Protein AF-A0A7C7BN95-F1 (afdb_monomer_lite)

Radius of gyration: 14.64 Å; chains: 1; bounding box: 29×29×38 Å

Secondary structure (DSSP, 8-state):
----EEEEE--HHHHS--TTTTTT-HHHHHHHHHHHHHHHHHHHHTT-EEEEE-TGGGGG-SHHHHHHHTT---

Foldseek 3Di:
DDPQEAEEEDDPLQVDDDCVVQVPDPVSSVVVNVVVVVVVVVSVVVVHQYHYHYPVCVVVDDPVSCCVVSVDDD

Structure (mmCIF, N/CA/C/O backbone):
data_AF-A0A7C7BN95-F1
#
_entry.id   AF-A0A7C7BN95-F1
#
loop_
_atom_site.group_PDB
_atom_site.id
_atom_site.type_symbol
_atom_site.label_atom_id
_atom_site.label_alt_id
_atom_site.label_comp_id
_atom_site.label_asym_id
_atom_site.label_entity_id
_atom_site.label_seq_id
_atom_site.pdbx_PDB_ins_code
_atom_site.Cartn_x
_atom_site.Cartn_y
_atom_site.Cartn_z
_atom_site.occupancy
_atom_site.B_iso_or_equiv
_atom_site.auth_seq_id
_atom_site.auth_comp_id
_atom_site.auth_asym_id
_atom_site.auth_atom_id
_atom_site.pdbx_PDB_model_num
ATOM 1 N N . MET A 1 1 ? -7.635 -8.787 22.853 1.00 74.38 1 MET A N 1
ATOM 2 C CA . MET A 1 1 ? -8.104 -9.185 21.504 1.00 74.38 1 MET A CA 1
ATOM 3 C C . MET A 1 1 ? -7.374 -8.318 20.479 1.00 74.38 1 MET A C 1
ATOM 5 O O . MET A 1 1 ? -7.162 -7.148 20.767 1.00 74.38 1 MET A O 1
ATOM 9 N N . THR A 1 2 ? -6.912 -8.872 19.354 1.00 87.12 2 THR A N 1
ATOM 10 C CA . THR A 1 2 ? -6.213 -8.092 18.307 1.00 87.12 2 THR A CA 1
ATOM 11 C C . THR A 1 2 ? -7.201 -7.249 17.495 1.00 87.12 2 THR A C 1
ATOM 13 O O . THR A 1 2 ? -8.325 -7.689 17.268 1.00 87.12 2 THR A O 1
ATOM 16 N N . LYS A 1 3 ? -6.783 -6.059 17.042 1.00 89.12 3 LYS A N 1
ATOM 17 C CA . LYS A 1 3 ? -7.599 -5.163 16.202 1.00 89.12 3 LYS A CA 1
ATOM 18 C C . LYS A 1 3 ? -7.662 -5.604 14.725 1.00 89.12 3 LYS A C 1
ATOM 20 O O . LYS A 1 3 ? -8.451 -5.037 13.984 1.00 89.12 3 LYS A O 1
ATOM 25 N N . ARG A 1 4 ? -6.853 -6.594 14.300 1.00 93.81 4 ARG A N 1
ATOM 26 C CA . ARG A 1 4 ? -6.751 -7.083 12.902 1.00 93.81 4 ARG A CA 1
ATOM 27 C C . ARG A 1 4 ? -6.579 -5.951 11.877 1.00 93.81 4 ARG A C 1
ATOM 29 O O . ARG A 1 4 ? -7.259 -5.903 10.861 1.00 93.81 4 ARG A O 1
ATOM 36 N N . ILE A 1 5 ? -5.656 -5.034 12.149 1.00 94.50 5 ILE A N 1
ATOM 37 C CA . ILE A 1 5 ? -5.313 -3.938 11.237 1.00 94.50 5 ILE A CA 1
ATOM 38 C C . ILE A 1 5 ? -3.964 -4.253 10.594 1.00 94.50 5 ILE A C 1
ATOM 40 O O . ILE A 1 5 ? -3.000 -4.541 11.304 1.00 94.50 5 ILE A O 1
ATOM 44 N N . ALA A 1 6 ? -3.903 -4.198 9.267 1.00 95.19 6 ALA A N 1
ATOM 45 C CA . ALA A 1 6 ? -2.668 -4.244 8.496 1.00 95.19 6 ALA A CA 1
ATOM 46 C C . ALA A 1 6 ? -2.397 -2.849 7.926 1.00 95.19 6 ALA A C 1
ATOM 48 O O . ALA A 1 6 ? -3.309 -2.210 7.413 1.00 95.19 6 ALA A O 1
ATOM 49 N N . VAL A 1 7 ? -1.158 -2.371 8.026 1.00 94.06 7 VAL A N 1
ATOM 50 C CA . VAL A 1 7 ? -0.755 -1.054 7.516 1.00 94.06 7 VAL A CA 1
ATOM 51 C C . VAL A 1 7 ? 0.332 -1.258 6.472 1.00 94.06 7 VAL A C 1
ATOM 53 O O . VAL A 1 7 ? 1.327 -1.928 6.749 1.00 94.06 7 VAL A O 1
ATOM 56 N N . GLU A 1 8 ? 0.147 -0.691 5.284 1.00 93.38 8 GLU A N 1
ATOM 57 C CA . GLU A 1 8 ? 1.099 -0.769 4.177 1.00 93.38 8 GLU A CA 1
ATOM 58 C C . GLU A 1 8 ? 1.354 0.629 3.607 1.00 93.38 8 GLU A C 1
ATOM 60 O O . GLU A 1 8 ? 0.422 1.357 3.278 1.00 93.38 8 GLU A O 1
ATOM 65 N N . VAL A 1 9 ? 2.629 1.011 3.499 1.00 92.75 9 VAL A N 1
ATOM 66 C CA . VAL A 1 9 ? 3.035 2.257 2.838 1.00 92.75 9 VAL A CA 1
ATOM 67 C C . VAL A 1 9 ? 3.375 1.943 1.387 1.00 92.75 9 VAL A C 1
ATOM 69 O O . VAL A 1 9 ? 4.281 1.155 1.112 1.00 92.75 9 VAL A O 1
ATOM 72 N N . GLN A 1 10 ? 2.660 2.573 0.461 1.00 92.69 10 GLN A N 1
ATOM 73 C CA . GLN A 1 10 ? 2.813 2.368 -0.972 1.00 92.69 10 GLN A CA 1
ATOM 74 C C . GLN A 1 10 ? 3.978 3.208 -1.509 1.00 92.69 10 GLN A C 1
ATOM 76 O O . GLN A 1 10 ? 3.904 4.427 -1.649 1.00 92.69 10 GLN A O 1
ATOM 81 N N . GLY A 1 11 ? 5.098 2.542 -1.792 1.00 90.25 11 GLY A N 1
ATOM 82 C CA . GLY A 1 11 ? 6.225 3.126 -2.521 1.00 90.25 11 GLY A CA 1
ATOM 83 C C . GLY A 1 11 ? 6.059 3.047 -4.045 1.00 90.25 11 GLY A C 1
ATOM 84 O O . GLY A 1 11 ? 5.334 2.203 -4.567 1.00 90.25 11 GLY A O 1
ATOM 85 N N . ALA A 1 12 ? 6.839 3.842 -4.786 1.00 88.88 12 ALA A N 1
ATOM 86 C CA . ALA A 1 12 ? 6.769 3.929 -6.255 1.00 88.88 12 ALA A CA 1
ATOM 87 C C . ALA A 1 12 ? 6.916 2.581 -7.000 1.00 88.88 12 ALA A C 1
ATOM 89 O O . ALA A 1 12 ? 6.460 2.443 -8.134 1.00 88.88 12 ALA A O 1
ATOM 90 N N . GLN A 1 13 ? 7.540 1.581 -6.364 1.00 90.19 13 GLN A N 1
ATOM 91 C CA . GLN A 1 13 ? 7.700 0.221 -6.892 1.00 90.19 13 GLN A CA 1
ATOM 92 C C . GLN A 1 13 ? 6.382 -0.555 -7.055 1.00 90.19 13 GLN A C 1
ATOM 94 O O . GLN A 1 13 ? 6.373 -1.567 -7.761 1.00 90.19 13 GLN A O 1
ATOM 99 N N . HIS A 1 14 ? 5.318 -0.119 -6.373 1.00 90.25 14 HIS A N 1
ATOM 100 C CA . HIS A 1 14 ? 3.994 -0.738 -6.410 1.00 90.25 14 HIS A CA 1
ATOM 101 C C . HIS A 1 14 ? 3.126 -0.153 -7.535 1.00 90.25 14 HIS A C 1
ATOM 103 O O . HIS A 1 14 ? 2.351 -0.876 -8.154 1.00 90.25 14 HIS A O 1
ATOM 109 N N . GLU A 1 15 ? 3.322 1.123 -7.871 1.00 89.56 15 GLU A N 1
ATOM 110 C CA . GLU A 1 15 ? 2.518 1.838 -8.871 1.00 89.56 15 GLU A CA 1
ATOM 111 C C . GLU A 1 15 ? 3.102 1.757 -10.281 1.00 89.56 15 GLU A C 1
ATOM 113 O O . GLU A 1 15 ? 2.368 1.721 -11.267 1.00 89.56 15 GLU A O 1
ATOM 118 N N . SER A 1 16 ? 4.432 1.715 -10.400 1.00 94.00 16 SER A N 1
ATOM 119 C CA . SER A 1 16 ? 5.110 1.784 -11.695 1.00 94.00 16 SER A CA 1
ATOM 120 C C . SER A 1 16 ? 6.360 0.912 -11.749 1.00 94.00 16 SER A C 1
ATOM 122 O O . SER A 1 16 ? 6.978 0.600 -10.730 1.00 94.00 16 SER A O 1
ATOM 124 N N . PHE A 1 17 ? 6.753 0.517 -12.964 1.00 96.75 17 PHE A N 1
ATOM 125 C CA . PHE A 1 17 ? 7.999 -0.213 -13.180 1.00 96.75 17 PHE A CA 1
ATOM 126 C C . PHE A 1 17 ? 9.207 0.636 -12.773 1.00 96.75 17 PHE A C 1
ATOM 128 O O . PHE A 1 17 ? 9.439 1.720 -13.308 1.00 96.75 17 PHE A O 1
ATOM 135 N N . ASN A 1 18 ? 10.038 0.085 -11.900 1.00 96.25 18 ASN A N 1
ATOM 136 C CA . ASN A 1 18 ? 11.269 0.682 -11.435 1.00 96.25 18 ASN A CA 1
ATOM 137 C C . ASN A 1 18 ? 12.430 -0.293 -11.672 1.00 96.25 18 ASN A C 1
ATOM 139 O O . ASN A 1 18 ? 12.453 -1.408 -11.151 1.00 96.25 18 ASN A O 1
ATOM 143 N N . LYS A 1 19 ? 13.429 0.140 -12.451 1.00 96.56 19 LYS A N 1
ATOM 144 C CA . LYS A 1 19 ? 14.569 -0.707 -12.839 1.00 96.56 19 LYS A CA 1
ATOM 145 C C . LYS A 1 19 ? 15.349 -1.244 -11.642 1.00 96.56 19 LYS A C 1
ATOM 147 O O . LYS A 1 19 ? 15.791 -2.386 -11.692 1.00 96.56 19 LYS A O 1
ATOM 152 N N . PHE A 1 20 ? 15.505 -0.441 -10.594 1.00 96.31 20 PHE A N 1
ATOM 153 C CA . PHE A 1 20 ? 16.208 -0.844 -9.384 1.00 96.31 20 PHE A CA 1
ATOM 154 C C . PHE A 1 20 ? 15.393 -1.894 -8.616 1.00 96.31 20 PHE A C 1
ATOM 156 O O . PHE A 1 20 ? 15.875 -3.002 -8.398 1.00 96.31 20 PHE A O 1
ATOM 163 N N . PHE A 1 21 ? 14.123 -1.609 -8.313 1.00 95.38 21 PHE A N 1
ATOM 164 C CA . PHE A 1 21 ? 13.279 -2.515 -7.520 1.00 95.38 21 PHE A CA 1
ATOM 165 C C . PHE A 1 21 ? 12.850 -3.792 -8.253 1.00 95.38 21 PHE A C 1
ATOM 167 O O . PHE A 1 21 ? 12.530 -4.794 -7.616 1.00 95.38 21 PHE A O 1
ATOM 174 N N . HIS A 1 22 ? 12.835 -3.790 -9.587 1.00 97.25 22 HIS A N 1
ATOM 175 C CA . HIS A 1 22 ? 12.395 -4.938 -10.391 1.00 97.25 22 HIS A CA 1
ATOM 176 C C . HIS A 1 22 ? 13.544 -5.630 -11.134 1.00 97.25 22 HIS A C 1
ATOM 178 O O . HIS A 1 22 ? 13.297 -6.474 -11.997 1.00 97.25 22 HIS A O 1
ATOM 184 N N . GLY A 1 23 ? 14.801 -5.287 -10.829 1.00 96.81 23 GLY A N 1
ATOM 185 C CA . GLY A 1 23 ? 15.981 -5.881 -11.470 1.00 96.81 23 GLY A CA 1
ATOM 186 C C . GLY A 1 23 ? 15.972 -5.712 -12.991 1.00 96.81 23 GLY A C 1
ATOM 187 O O . GLY A 1 23 ? 16.277 -6.646 -13.727 1.00 96.81 23 GLY A O 1
ATOM 188 N N . ASN A 1 24 ? 15.503 -4.552 -13.458 1.00 97.38 24 ASN A N 1
ATOM 189 C CA . ASN A 1 24 ? 15.270 -4.215 -14.862 1.00 97.38 24 ASN A CA 1
ATOM 190 C C . ASN A 1 24 ? 14.413 -5.248 -15.639 1.00 97.38 24 ASN A C 1
ATOM 192 O O . ASN A 1 24 ? 14.480 -5.322 -16.863 1.00 97.38 24 ASN A O 1
ATOM 196 N N . SER A 1 25 ? 13.581 -6.034 -14.947 1.00 98.00 25 SER A N 1
ATOM 197 C CA . SER A 1 25 ? 12.750 -7.081 -15.545 1.00 98.00 25 SER A CA 1
ATOM 198 C C . SER A 1 25 ? 11.266 -6.789 -15.357 1.00 98.00 25 SER A C 1
ATOM 200 O O . SER A 1 25 ? 10.739 -6.784 -14.243 1.00 98.00 25 SER A O 1
ATOM 202 N N . ARG A 1 26 ? 10.548 -6.615 -16.470 1.00 96.94 26 ARG A N 1
ATOM 203 C CA . ARG A 1 26 ? 9.084 -6.452 -16.449 1.00 96.94 26 ARG A CA 1
ATOM 204 C C . ARG A 1 26 ? 8.366 -7.693 -15.915 1.00 96.94 26 ARG A C 1
ATOM 206 O O . ARG A 1 26 ? 7.312 -7.565 -15.300 1.00 96.94 26 ARG A O 1
ATOM 213 N N . ALA A 1 27 ? 8.949 -8.881 -16.086 1.00 98.25 27 ALA A N 1
ATOM 214 C CA . ALA A 1 27 ? 8.416 -10.104 -15.495 1.00 98.25 27 ALA A CA 1
ATOM 215 C C . ALA A 1 27 ? 8.484 -10.060 -13.960 1.00 98.25 27 ALA A C 1
ATOM 217 O O . ALA A 1 27 ? 7.545 -10.489 -13.293 1.00 98.25 27 ALA A O 1
ATOM 218 N N . ASN A 1 28 ? 9.556 -9.500 -13.392 1.00 97.94 28 ASN A N 1
ATOM 219 C CA . ASN A 1 28 ? 9.665 -9.312 -11.945 1.00 97.94 28 ASN A CA 1
ATOM 220 C C . ASN A 1 28 ? 8.682 -8.257 -11.429 1.00 97.94 28 ASN A C 1
ATOM 222 O O . ASN A 1 28 ? 8.100 -8.455 -10.368 1.00 97.94 28 ASN A O 1
ATOM 226 N N . TYR A 1 29 ? 8.416 -7.197 -12.196 1.00 97.75 29 TYR A N 1
ATOM 227 C CA . TYR A 1 29 ? 7.350 -6.249 -11.859 1.00 97.75 29 TYR A CA 1
ATOM 228 C C . TYR A 1 29 ? 5.969 -6.912 -11.836 1.00 97.75 29 TYR A C 1
ATOM 230 O O . TYR A 1 29 ? 5.250 -6.789 -10.848 1.00 97.75 29 TYR A O 1
ATOM 238 N N . LEU A 1 30 ? 5.634 -7.715 -12.853 1.00 97.62 30 LEU A N 1
ATOM 239 C CA . LEU A 1 30 ? 4.384 -8.480 -12.864 1.00 97.62 30 LEU A CA 1
ATOM 240 C C . LEU A 1 30 ? 4.283 -9.443 -11.669 1.00 97.62 30 LEU A C 1
ATOM 242 O O . LEU A 1 30 ? 3.212 -9.582 -11.082 1.00 97.62 30 LEU A O 1
ATOM 246 N N . LYS A 1 31 ? 5.386 -10.101 -11.283 1.00 97.69 31 LYS A N 1
ATOM 247 C CA . LYS A 1 31 ? 5.429 -10.945 -10.076 1.00 97.69 31 LYS A CA 1
ATOM 248 C C . LYS A 1 31 ? 5.151 -10.136 -8.807 1.00 97.69 31 LYS A C 1
ATOM 250 O O . LYS A 1 31 ? 4.391 -10.610 -7.967 1.00 97.69 31 LYS A O 1
ATOM 255 N N . SER A 1 32 ? 5.718 -8.935 -8.680 1.00 96.25 32 SER A N 1
ATOM 256 C CA . SER A 1 32 ? 5.444 -8.036 -7.552 1.00 96.25 32 SER A CA 1
ATOM 257 C C . SER A 1 32 ? 3.965 -7.652 -7.483 1.00 96.25 32 SER A C 1
ATOM 259 O O . SER A 1 32 ? 3.360 -7.844 -6.434 1.00 96.25 32 SER A O 1
ATOM 261 N N . ILE A 1 33 ? 3.353 -7.253 -8.607 1.00 96.19 33 ILE A N 1
ATOM 262 C CA . ILE A 1 33 ? 1.912 -6.941 -8.672 1.00 96.19 33 ILE A CA 1
ATOM 263 C C . ILE A 1 33 ? 1.070 -8.145 -8.224 1.00 96.19 33 ILE A C 1
ATOM 265 O O . ILE A 1 33 ? 0.167 -8.006 -7.402 1.00 96.19 33 ILE A O 1
ATOM 269 N N . LYS A 1 34 ? 1.379 -9.350 -8.727 1.00 97.75 34 LYS A N 1
ATOM 270 C CA . LYS A 1 34 ? 0.661 -10.579 -8.343 1.00 97.75 34 LYS A CA 1
ATOM 271 C C . LYS A 1 34 ? 0.785 -10.872 -6.852 1.00 97.75 34 LYS A C 1
ATOM 273 O O . LYS A 1 34 ? -0.206 -11.211 -6.213 1.00 97.75 34 LYS A O 1
ATOM 278 N N . ARG A 1 35 ? 1.986 -10.737 -6.286 1.00 96.38 35 ARG A N 1
ATOM 279 C CA . ARG A 1 35 ? 2.213 -10.930 -4.849 1.00 96.38 35 ARG A CA 1
ATOM 280 C C . ARG A 1 35 ? 1.388 -9.943 -4.026 1.00 96.38 35 ARG A C 1
ATOM 282 O O . ARG A 1 35 ? 0.770 -10.358 -3.052 1.00 96.38 35 ARG A O 1
ATOM 289 N N . ASP A 1 36 ? 1.366 -8.673 -4.414 1.00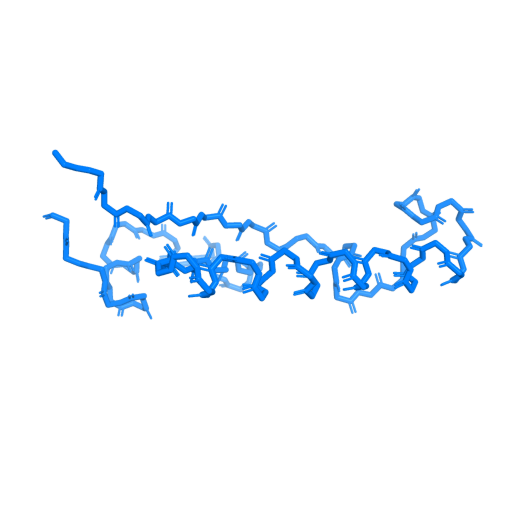 95.25 36 ASP A N 1
ATOM 290 C CA . ASP A 1 36 ? 0.631 -7.641 -3.681 1.00 95.25 36 ASP A CA 1
ATOM 291 C C . ASP A 1 36 ? -0.890 -7.876 -3.770 1.00 95.25 36 ASP A C 1
ATOM 293 O O . ASP A 1 36 ? -1.589 -7.770 -2.764 1.00 95.25 36 ASP A O 1
ATOM 297 N N . TYR A 1 37 ? -1.393 -8.339 -4.922 1.00 96.31 37 TYR A N 1
ATOM 298 C CA . TYR A 1 37 ? -2.774 -8.812 -5.057 1.00 96.31 37 TYR A CA 1
ATOM 299 C C . TYR A 1 37 ? -3.087 -9.995 -4.128 1.00 96.31 37 TYR A C 1
ATOM 301 O O . TYR A 1 37 ? -4.050 -9.940 -3.366 1.00 96.31 37 TYR A O 1
ATOM 309 N N . HIS A 1 38 ? -2.266 -11.050 -4.137 1.00 98.00 38 HIS A N 1
ATOM 310 C CA . HIS A 1 38 ? -2.488 -12.217 -3.277 1.00 98.00 38 HIS A CA 1
ATOM 311 C C . HIS A 1 38 ? -2.422 -11.871 -1.785 1.00 98.00 38 HIS A C 1
ATOM 313 O O . HIS A 1 38 ? -3.194 -12.414 -0.998 1.00 98.00 38 HIS A O 1
ATOM 319 N N . LYS A 1 39 ? -1.537 -10.945 -1.400 1.00 96.88 39 LYS A N 1
ATOM 320 C CA . LYS A 1 39 ? -1.450 -10.418 -0.035 1.00 96.88 39 LYS A CA 1
ATOM 321 C C . LYS A 1 39 ? -2.756 -9.736 0.375 1.00 96.88 39 LYS A C 1
ATOM 323 O O . LYS A 1 39 ? -3.285 -10.056 1.436 1.00 96.88 39 LYS A O 1
ATOM 328 N N . ARG A 1 40 ? -3.295 -8.854 -0.477 1.00 96.06 40 ARG A N 1
ATOM 329 C CA . ARG A 1 40 ? -4.576 -8.173 -0.233 1.00 96.06 40 ARG A CA 1
ATOM 330 C C . ARG A 1 40 ? -5.716 -9.175 -0.055 1.00 96.06 40 ARG A C 1
ATOM 332 O O . ARG A 1 40 ? -6.382 -9.146 0.972 1.00 96.06 40 ARG A O 1
ATOM 339 N N . VAL A 1 41 ? -5.854 -10.120 -0.987 1.00 97.69 41 VAL A N 1
ATOM 340 C CA . VAL A 1 41 ? -6.881 -11.176 -0.922 1.00 97.69 41 VAL A CA 1
ATOM 341 C C . VAL A 1 41 ? -6.768 -11.985 0.371 1.00 97.69 41 VAL A C 1
ATOM 343 O O . VAL A 1 41 ? -7.769 -12.290 1.014 1.00 97.69 41 VAL A O 1
ATOM 346 N N . TRP A 1 42 ? -5.548 -12.329 0.788 1.00 98.06 42 TRP A N 1
ATOM 347 C CA . TRP A 1 42 ? -5.343 -13.059 2.035 1.00 98.06 42 TRP A CA 1
ATOM 348 C C . TRP A 1 42 ? -5.781 -12.245 3.258 1.00 98.06 42 TRP A C 1
ATOM 350 O O . TRP A 1 42 ? -6.445 -12.790 4.139 1.00 98.06 42 TRP A O 1
ATOM 360 N N . LEU A 1 43 ? -5.448 -10.952 3.314 1.00 97.38 43 LEU A N 1
ATOM 361 C CA . LEU A 1 43 ? -5.848 -10.066 4.410 1.00 97.38 43 LEU A CA 1
ATOM 362 C C . LEU A 1 43 ? -7.372 -9.928 4.497 1.00 97.38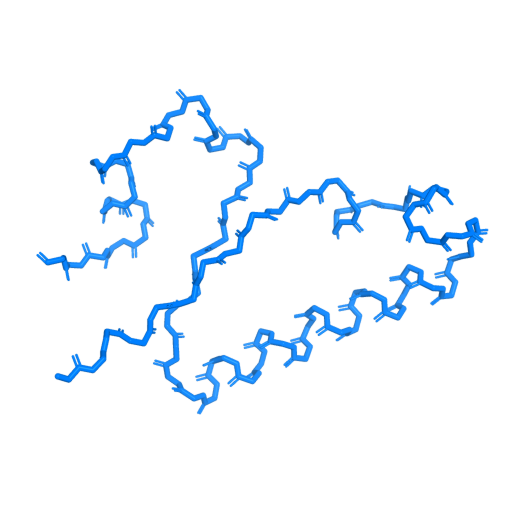 43 LEU A C 1
ATOM 364 O O . LEU A 1 43 ? -7.937 -10.110 5.576 1.00 97.38 43 LEU A O 1
ATOM 368 N N . GLU A 1 44 ? -8.032 -9.694 3.364 1.00 94.69 44 GLU A N 1
ATOM 369 C CA . GLU A 1 44 ? -9.493 -9.594 3.266 1.00 94.69 44 GLU A CA 1
ATOM 370 C C . GLU A 1 44 ? -10.176 -10.881 3.752 1.00 94.69 44 GLU A C 1
ATOM 372 O O . GLU A 1 44 ? -11.041 -10.837 4.630 1.00 94.69 44 GLU A O 1
ATOM 377 N N . ASN A 1 45 ? -9.708 -12.042 3.280 1.00 97.62 45 ASN A N 1
ATOM 378 C CA . ASN A 1 45 ? -10.239 -13.351 3.676 1.00 97.62 45 ASN A CA 1
ATOM 379 C C . ASN A 1 45 ? -10.053 -13.662 5.168 1.00 97.62 45 ASN A C 1
ATOM 381 O O . ASN A 1 45 ? -10.771 -14.493 5.718 1.00 97.62 45 ASN A O 1
ATOM 385 N N . ASN A 1 46 ? -9.095 -13.012 5.831 1.00 96.62 46 ASN A N 1
ATOM 386 C CA . ASN A 1 46 ? -8.814 -13.187 7.257 1.00 96.62 46 ASN A CA 1
ATOM 387 C C . ASN A 1 46 ? -9.360 -12.036 8.121 1.00 96.62 46 ASN A C 1
ATOM 389 O O . ASN A 1 46 ? -8.950 -11.875 9.280 1.00 96.62 46 ASN A O 1
ATOM 393 N N . ASN A 1 47 ? -10.286 -11.247 7.563 1.00 95.19 47 ASN A N 1
ATOM 394 C CA . ASN A 1 47 ? -10.954 -10.120 8.210 1.00 95.19 47 ASN A CA 1
ATOM 395 C C . ASN A 1 47 ? -9.971 -9.074 8.757 1.00 95.19 47 ASN A C 1
ATOM 397 O O . ASN A 1 47 ? -10.181 -8.522 9.840 1.00 95.19 47 ASN A O 1
ATOM 401 N N . PHE A 1 48 ? -8.878 -8.825 8.032 1.00 95.94 48 PHE A N 1
ATOM 402 C CA . PHE A 1 48 ? -8.011 -7.691 8.313 1.00 95.94 48 PHE A CA 1
ATOM 403 C C . PHE A 1 48 ? -8.537 -6.434 7.628 1.00 95.94 48 PHE A C 1
ATOM 405 O O . PHE A 1 48 ? -8.890 -6.457 6.451 1.00 95.94 48 PHE A O 1
ATOM 412 N N . LYS A 1 49 ? -8.515 -5.314 8.350 1.00 93.81 49 LYS A N 1
ATOM 413 C CA . LYS A 1 49 ? -8.667 -3.987 7.755 1.00 93.81 49 LYS A CA 1
ATOM 414 C C . LYS A 1 49 ? -7.302 -3.530 7.250 1.00 93.81 49 LYS A C 1
ATOM 416 O O . LYS A 1 49 ? -6.379 -3.381 8.051 1.00 93.81 49 LYS A O 1
ATOM 421 N N . LEU A 1 50 ? -7.164 -3.356 5.939 1.00 94.44 50 LEU A N 1
ATOM 422 C CA . LEU A 1 50 ? -5.929 -2.891 5.310 1.00 94.44 50 LEU A CA 1
ATOM 423 C C . LEU A 1 50 ? -5.951 -1.363 5.160 1.00 94.44 50 LEU A C 1
ATOM 425 O O . LEU A 1 50 ? -6.897 -0.802 4.615 1.00 94.44 50 LEU A O 1
ATOM 429 N N . LEU A 1 51 ? -4.908 -0.703 5.658 1.00 94.88 51 LEU A N 1
ATOM 430 C CA . LEU A 1 51 ? -4.673 0.735 5.558 1.00 94.88 51 LEU A CA 1
ATOM 431 C C . LEU A 1 51 ? -3.513 0.946 4.581 1.00 94.88 51 LEU A C 1
ATOM 433 O O . LEU A 1 51 ? -2.357 0.728 4.948 1.00 94.88 51 LEU A O 1
ATOM 437 N N . GLU A 1 52 ? -3.823 1.342 3.348 1.00 94.06 52 GLU A N 1
ATOM 438 C CA . GLU A 1 52 ? -2.825 1.684 2.329 1.00 94.06 52 GLU A CA 1
ATOM 439 C C . GLU A 1 52 ? -2.541 3.191 2.380 1.00 94.06 52 GLU A C 1
ATOM 441 O O . GLU A 1 52 ? -3.410 4.004 2.069 1.00 94.06 52 GLU A O 1
ATOM 446 N N . ILE A 1 53 ? -1.331 3.557 2.806 1.00 94.75 53 ILE A N 1
ATOM 447 C CA . ILE A 1 53 ? -0.861 4.945 2.880 1.00 94.75 53 ILE A CA 1
ATOM 448 C C . ILE A 1 53 ? -0.059 5.239 1.616 1.00 94.75 53 ILE A C 1
ATOM 450 O O . ILE A 1 53 ? 0.981 4.615 1.392 1.00 94.75 53 ILE A O 1
ATOM 454 N N . THR A 1 54 ? -0.514 6.187 0.80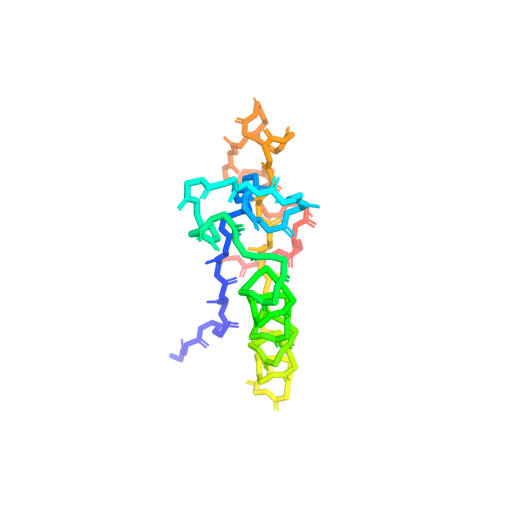4 1.00 92.94 54 THR A N 1
ATOM 455 C CA . THR A 1 54 ? 0.192 6.615 -0.412 1.00 92.94 54 THR A CA 1
ATOM 456 C C . THR A 1 54 ? 1.039 7.859 -0.153 1.00 92.94 54 THR A C 1
ATOM 458 O O . THR A 1 54 ? 1.057 8.421 0.946 1.00 92.94 54 THR A O 1
ATOM 461 N N . LYS A 1 55 ? 1.792 8.306 -1.162 1.00 91.75 55 LYS A N 1
ATOM 462 C CA . LYS A 1 55 ? 2.655 9.486 -1.033 1.00 91.75 55 LYS A CA 1
ATOM 463 C C . LYS A 1 55 ? 1.848 10.765 -0.784 1.00 91.75 55 LYS A C 1
ATOM 465 O O . LYS A 1 55 ? 2.310 11.649 -0.066 1.00 91.75 55 LYS A O 1
ATOM 470 N N . GLU A 1 56 ? 0.654 10.848 -1.357 1.00 92.00 56 GLU A N 1
ATOM 471 C CA . GLU A 1 56 ? -0.273 11.977 -1.239 1.00 92.00 56 GLU A CA 1
ATOM 472 C C . GLU A 1 56 ? -0.759 12.147 0.204 1.00 92.00 56 GLU A C 1
ATOM 474 O O . GLU A 1 56 ? -0.978 13.265 0.666 1.00 92.00 56 GLU A O 1
ATOM 479 N N . ASP A 1 57 ? -0.838 11.044 0.947 1.00 93.19 57 ASP A N 1
ATOM 480 C CA . ASP A 1 57 ? -1.300 11.028 2.332 1.00 93.19 57 ASP A CA 1
ATOM 481 C C . ASP A 1 57 ? -0.274 11.620 3.301 1.00 93.19 57 ASP A C 1
ATOM 483 O O . ASP A 1 57 ? -0.635 12.093 4.378 1.00 93.19 57 ASP A O 1
ATOM 487 N N . LEU A 1 58 ? 1.012 11.617 2.929 1.00 90.69 58 LEU A N 1
ATOM 488 C CA . LEU A 1 58 ? 2.114 12.001 3.816 1.00 90.69 58 LEU A CA 1
ATOM 489 C C . LEU A 1 58 ? 2.016 13.454 4.286 1.00 90.69 58 LEU A C 1
ATOM 491 O O . LEU A 1 58 ? 2.389 13.751 5.418 1.00 90.69 58 LEU A O 1
ATOM 495 N N . ALA A 1 59 ? 1.502 14.350 3.439 1.00 92.75 59 ALA A N 1
ATOM 496 C CA . ALA A 1 59 ? 1.361 15.765 3.774 1.00 92.75 59 ALA A CA 1
ATOM 497 C C . ALA A 1 59 ? 0.328 16.006 4.889 1.00 92.75 59 ALA A C 1
ATOM 499 O O . ALA A 1 59 ? 0.466 16.948 5.666 1.00 92.75 59 ALA A O 1
ATOM 500 N N . SER A 1 60 ? -0.692 15.152 4.977 1.00 94.25 60 SER A N 1
ATOM 501 C CA . SER A 1 60 ? -1.782 15.254 5.954 1.00 94.25 60 SER A CA 1
ATOM 502 C C . SER A 1 60 ? -1.697 14.194 7.052 1.00 94.25 60 SER A C 1
ATOM 504 O O . SER A 1 60 ? -2.593 14.107 7.899 1.00 94.25 60 SER A O 1
ATOM 506 N N . LEU A 1 61 ? -0.628 13.389 7.057 1.00 93.69 61 LEU A N 1
ATOM 507 C CA . LEU A 1 61 ? -0.512 12.225 7.917 1.00 93.69 61 LEU A CA 1
ATOM 508 C C . LEU A 1 61 ? -0.512 12.645 9.387 1.00 93.69 61 LEU A C 1
ATOM 510 O O . LEU A 1 61 ? 0.416 13.256 9.911 1.00 93.69 61 LEU A O 1
ATOM 514 N N . SER A 1 62 ? -1.589 12.284 10.064 1.00 94.50 62 SER A N 1
ATOM 515 C CA . SER A 1 62 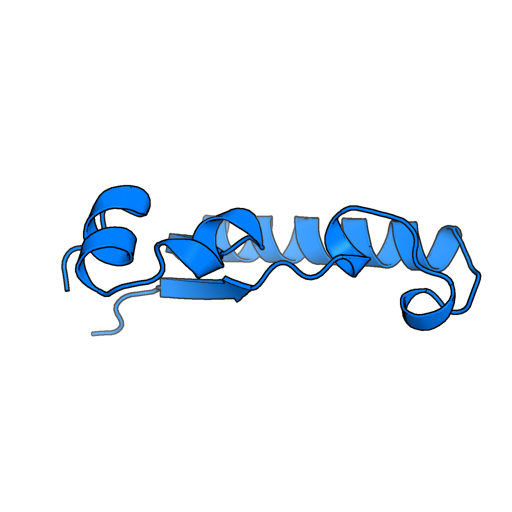? -1.809 12.554 11.474 1.00 94.50 62 SER A CA 1
ATOM 516 C C . SER A 1 62 ? -2.728 11.485 12.047 1.00 94.50 62 SER A C 1
ATOM 518 O O . SER A 1 62 ? -3.373 10.732 11.314 1.00 94.50 62 SER A O 1
ATOM 520 N N . ARG A 1 63 ? -2.831 11.427 13.377 1.00 92.25 63 ARG A N 1
ATOM 521 C CA . ARG A 1 63 ? -3.789 10.528 14.027 1.00 92.25 63 ARG A CA 1
ATOM 522 C C . ARG A 1 63 ? -5.220 10.802 13.554 1.00 92.25 63 ARG A C 1
ATOM 524 O O . ARG A 1 63 ? -5.916 9.854 13.223 1.00 92.25 63 ARG A O 1
ATOM 531 N N . GLY A 1 64 ? -5.635 12.071 13.512 1.00 93.94 64 GLY A N 1
ATOM 532 C CA . GLY A 1 64 ? -6.979 12.459 13.068 1.00 93.94 64 GLY A CA 1
ATOM 533 C C . GLY A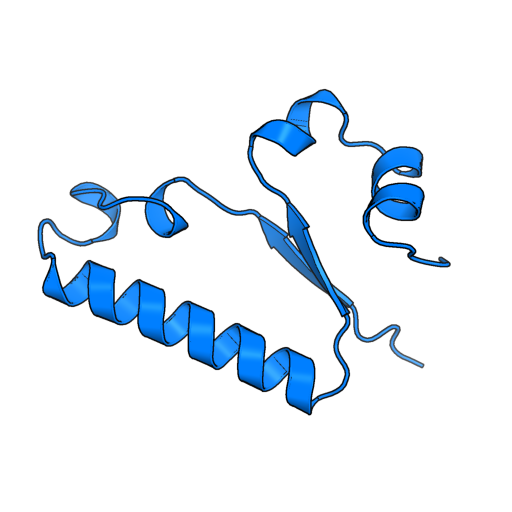 1 64 ? -7.256 12.002 11.639 1.00 93.94 64 GLY A C 1
ATOM 534 O O . GLY A 1 64 ? -8.243 11.318 11.400 1.00 93.94 64 GLY A O 1
ATOM 535 N N . TYR A 1 65 ? -6.309 12.258 10.736 1.00 93.62 65 TYR A N 1
ATOM 536 C CA . TYR A 1 65 ? -6.385 11.814 9.348 1.00 93.62 65 TYR A CA 1
ATOM 537 C C . TYR A 1 65 ? -6.544 10.294 9.212 1.00 93.62 65 TYR A C 1
ATOM 539 O O . TYR A 1 65 ? -7.390 9.833 8.456 1.00 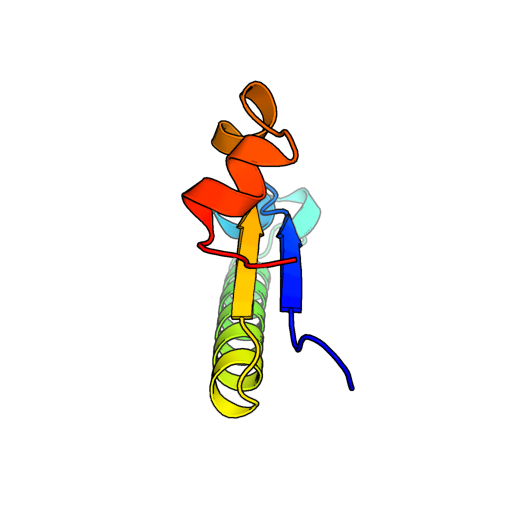93.62 65 TYR A O 1
ATOM 547 N N . ILE A 1 66 ? -5.765 9.500 9.958 1.00 92.44 66 ILE A N 1
ATOM 548 C CA . ILE A 1 66 ? -5.855 8.032 9.904 1.00 92.44 66 ILE A CA 1
ATOM 549 C C . ILE A 1 66 ? -7.224 7.547 10.398 1.00 92.44 66 ILE A C 1
ATOM 551 O O . ILE A 1 66 ? -7.808 6.645 9.800 1.00 92.44 66 ILE A O 1
ATOM 555 N N . LEU A 1 67 ? -7.725 8.130 11.492 1.00 92.12 67 LEU A N 1
ATOM 556 C CA . LEU A 1 67 ? -9.027 7.774 12.059 1.00 92.12 67 LEU A CA 1
ATOM 557 C C . LEU A 1 67 ? -10.166 8.084 11.080 1.00 92.12 67 LEU A C 1
ATOM 559 O O . LEU A 1 67 ? -11.059 7.257 10.921 1.00 92.12 67 LEU A O 1
ATOM 563 N N . GLU A 1 68 ? -10.106 9.243 10.421 1.00 92.25 68 GLU A N 1
ATOM 564 C CA . GLU A 1 68 ? -11.108 9.708 9.462 1.00 92.25 68 GLU A CA 1
ATOM 565 C C . GLU A 1 68 ? -11.041 8.927 8.146 1.00 92.25 68 GLU A C 1
ATOM 567 O O . GLU A 1 68 ? -12.002 8.252 7.785 1.00 92.25 68 GLU A O 1
ATOM 572 N N . LYS A 1 69 ? -9.890 8.944 7.460 1.00 92.06 69 LYS A N 1
ATOM 573 C CA . LYS A 1 69 ? -9.724 8.330 6.134 1.00 92.06 69 LYS A CA 1
ATOM 574 C C . LYS A 1 69 ? -10.021 6.838 6.136 1.00 92.06 69 LYS A C 1
ATOM 576 O O . LYS A 1 69 ? -10.609 6.321 5.192 1.00 92.06 69 LYS A O 1
ATOM 581 N N . PHE A 1 70 ? -9.550 6.137 7.163 1.00 91.06 70 PHE A N 1
ATOM 582 C CA . PHE A 1 70 ? -9.672 4.688 7.228 1.00 91.06 70 PHE A CA 1
ATOM 583 C C . PHE A 1 70 ? -10.792 4.241 8.154 1.00 91.06 70 PHE A C 1
ATOM 585 O O . PHE A 1 70 ? -10.883 3.046 8.404 1.00 91.06 70 PHE A O 1
ATOM 592 N N . GLU A 1 71 ? -11.628 5.140 8.683 1.00 89.25 71 GLU A N 1
ATOM 593 C CA . GLU A 1 71 ? -12.743 4.806 9.582 1.00 89.25 71 GLU A CA 1
ATOM 594 C C . GLU A 1 71 ? -12.310 3.846 10.710 1.00 89.25 71 GLU A C 1
ATOM 596 O O . GLU A 1 71 ? -12.905 2.785 10.942 1.00 89.25 71 GLU A O 1
ATOM 601 N N . VAL A 1 72 ? -11.164 4.123 11.335 1.00 84.12 72 VAL A N 1
ATOM 602 C CA . VAL A 1 72 ? -10.619 3.276 12.404 1.00 84.12 72 VAL A CA 1
ATOM 603 C C . VAL A 1 72 ? -11.096 3.830 13.737 1.00 84.12 72 VAL A C 1
ATOM 605 O O . VAL A 1 72 ? -10.892 5.001 14.031 1.00 84.12 72 VAL A O 1
ATOM 608 N N . ILE A 1 73 ? -11.674 2.975 14.581 1.00 74.94 73 ILE A N 1
ATOM 609 C CA . ILE A 1 73 ? -12.012 3.317 15.966 1.00 74.94 73 ILE A CA 1
ATOM 610 C C . ILE A 1 73 ? -10.940 2.696 16.871 1.00 74.94 73 ILE A C 1
ATOM 612 O O . ILE A 1 73 ? -10.854 1.468 17.017 1.00 74.94 73 ILE A O 1
ATOM 616 N N . ILE A 1 74 ? -10.069 3.544 17.424 1.00 67.56 74 ILE A N 1
ATOM 617 C CA . ILE A 1 74 ? -8.946 3.124 18.281 1.00 67.56 74 ILE A CA 1
ATOM 618 C C . ILE A 1 74 ? -9.391 3.077 19.733 1.00 67.56 74 ILE A C 1
ATOM 620 O O . ILE A 1 74 ? -9.792 4.142 20.247 1.00 67.56 74 ILE A O 1
#

pLDDT: mean 93.41, std 5.26, range [67.56, 98.25]

Sequence (74 aa):
MTKRIAVEVQGAQHESFNKFFHGNSRANYLKSIKRDYHKRVWLENNNFKLLEITKEDLASLSRGYILEKFEVII